Protein AF-A0A2A4VSR9-F1 (afdb_monomer_lite)

Foldseek 3Di:
DDDPPPVVVVPQADPDADDDKDKDKDKDFDDPPPDPDDPDDDDDPPDDFPDPPFDPVTIWIKIWMAYPVRGIHIDTDNTDDPDPDPPPPD

Secondary structure (DSSP, 8-state):
-PPPTTHHHHH---S---SSEEEEEEEEEP--TT-SS-SSPPPPTTPPPSS-TT-TTTEEEEEEEEETT--EEEEE-S---SS-------

Radius of gyration: 16.49 Å; chains: 1; bounding box: 44×40×38 Å

Sequence (90 aa):
MAAPFFQLPATMKATLLEGIVEADETLFARSEKRSRTLERKPRKRGMKAKKRGRSKEDWVPVLTVRDRGKHTYEAIIPSVSTEIKNCKVK

Structure (mmCIF, N/CA/C/O backbone):
data_AF-A0A2A4VSR9-F1
#
_entry.id   AF-A0A2A4VSR9-F1
#
loop_
_atom_site.group_PDB
_atom_site.id
_atom_site.type_symbol
_atom_site.label_atom_id
_atom_site.label_alt_id
_atom_site.label_comp_id
_atom_site.label_asym_id
_atom_site.label_entity_id
_atom_site.label_seq_id
_atom_site.pdbx_PDB_ins_code
_atom_site.Cartn_x
_atom_site.Cartn_y
_atom_site.Cartn_z
_atom_site.occupancy
_atom_site.B_iso_or_equiv
_atom_site.auth_seq_id
_atom_site.auth_comp_id
_atom_site.auth_asym_id
_atom_site.auth_atom_id
_atom_site.pdbx_PDB_model_num
ATOM 1 N N . MET A 1 1 ? 4.165 -29.608 9.219 1.00 52.66 1 MET A N 1
ATOM 2 C CA . MET A 1 1 ? 4.614 -28.942 7.974 1.00 52.66 1 MET A CA 1
ATOM 3 C C . MET A 1 1 ? 4.817 -27.466 8.283 1.00 52.66 1 MET A C 1
ATOM 5 O O . MET A 1 1 ? 3.877 -26.844 8.753 1.00 52.66 1 MET A O 1
ATOM 9 N N . ALA A 1 2 ? 6.028 -26.925 8.126 1.00 57.53 2 ALA A N 1
ATOM 10 C CA . ALA A 1 2 ? 6.297 -25.512 8.400 1.00 57.53 2 ALA A CA 1
ATOM 11 C C . ALA A 1 2 ? 5.764 -24.643 7.251 1.00 57.53 2 ALA A C 1
ATOM 13 O O . ALA A 1 2 ? 6.086 -24.897 6.090 1.00 57.53 2 ALA A O 1
ATOM 14 N N . ALA A 1 3 ? 4.946 -23.636 7.558 1.00 61.81 3 ALA A N 1
ATOM 15 C CA . ALA A 1 3 ? 4.548 -22.647 6.565 1.00 61.81 3 ALA A CA 1
ATOM 16 C C . ALA A 1 3 ? 5.778 -21.803 6.170 1.00 61.81 3 ALA A C 1
ATOM 18 O O . ALA A 1 3 ? 6.551 -21.412 7.049 1.00 61.81 3 ALA A O 1
ATOM 19 N N . PRO A 1 4 ? 5.997 -21.511 4.876 1.00 74.19 4 PRO A N 1
ATOM 20 C CA . PRO A 1 4 ? 7.088 -20.637 4.465 1.00 74.19 4 PRO A CA 1
ATOM 21 C C . PRO A 1 4 ? 6.900 -19.240 5.076 1.00 74.19 4 PRO A C 1
ATOM 23 O O . PRO A 1 4 ? 5.780 -18.740 5.161 1.00 74.19 4 PRO A O 1
ATOM 26 N N . PHE A 1 5 ? 8.007 -18.602 5.471 1.00 75.56 5 PHE A N 1
ATOM 27 C CA . PHE A 1 5 ? 8.056 -17.341 6.233 1.00 75.56 5 PHE A CA 1
ATOM 28 C C . PHE A 1 5 ? 7.097 -16.240 5.739 1.00 75.56 5 PHE A C 1
ATOM 30 O O . PHE A 1 5 ? 6.520 -15.516 6.541 1.00 75.56 5 PHE A O 1
ATOM 37 N N . PHE A 1 6 ? 6.885 -16.130 4.424 1.00 76.75 6 PHE A N 1
ATOM 38 C CA . PHE A 1 6 ? 6.030 -15.098 3.827 1.00 76.75 6 PHE A CA 1
ATOM 39 C C . PHE A 1 6 ? 4.533 -15.423 3.816 1.00 76.75 6 PHE A C 1
ATOM 41 O O . PHE A 1 6 ? 3.723 -14.537 3.559 1.00 76.75 6 PHE A O 1
ATOM 48 N N . GLN A 1 7 ? 4.143 -16.670 4.066 1.00 81.50 7 GLN A N 1
ATOM 49 C CA . GLN A 1 7 ? 2.755 -17.098 3.906 1.00 81.50 7 GLN A CA 1
ATOM 50 C C . GLN A 1 7 ? 1.893 -16.727 5.113 1.00 81.50 7 GLN A C 1
ATOM 52 O O . GLN A 1 7 ? 0.768 -16.277 4.928 1.00 81.50 7 GLN A O 1
ATOM 57 N N . LEU A 1 8 ? 2.448 -16.821 6.325 1.00 8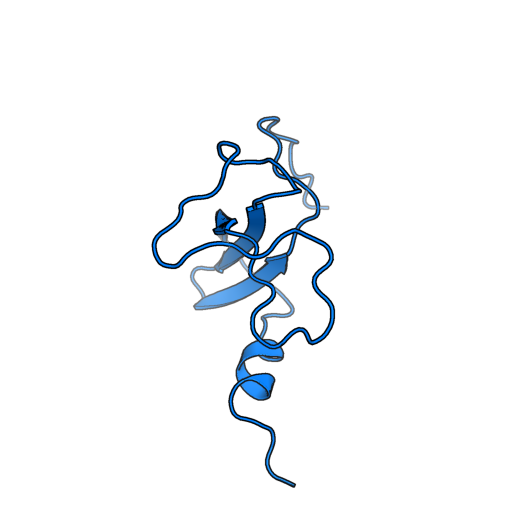3.88 8 LEU A N 1
ATOM 58 C CA . LEU A 1 8 ? 1.784 -16.371 7.551 1.00 83.88 8 LEU A CA 1
ATOM 59 C C . LEU A 1 8 ? 1.383 -14.885 7.491 1.00 83.88 8 LEU A C 1
ATOM 61 O O . LEU A 1 8 ? 0.184 -14.611 7.576 1.00 83.88 8 LEU A O 1
ATOM 65 N N . PRO A 1 9 ? 2.303 -13.923 7.262 1.00 84.75 9 PRO A N 1
ATOM 66 C CA . PRO A 1 9 ? 1.925 -12.513 7.200 1.00 84.75 9 PRO A CA 1
ATOM 67 C C . PRO A 1 9 ? 0.963 -12.215 6.043 1.00 84.75 9 PRO A C 1
ATOM 69 O O . PRO A 1 9 ? 0.066 -11.401 6.209 1.00 84.75 9 PRO A O 1
ATOM 72 N N . ALA A 1 10 ? 1.072 -12.919 4.909 1.00 83.31 10 ALA A N 1
ATOM 73 C CA . ALA A 1 10 ? 0.147 -12.743 3.786 1.00 83.31 10 ALA A CA 1
ATOM 74 C C . ALA A 1 10 ? -1.307 -13.136 4.122 1.00 83.31 10 ALA A C 1
ATOM 76 O O . ALA A 1 10 ? -2.240 -12.610 3.514 1.00 83.31 10 ALA A O 1
ATOM 77 N N . THR A 1 11 ? -1.502 -14.054 5.075 1.00 85.62 11 THR A N 1
ATOM 78 C CA . THR A 1 11 ? -2.829 -14.482 5.551 1.00 85.62 11 THR A CA 1
ATOM 79 C C . THR A 1 11 ? -3.347 -13.686 6.750 1.00 85.62 11 THR A C 1
ATOM 81 O O . THR A 1 11 ? -4.547 -13.694 7.008 1.00 85.62 11 THR A O 1
ATOM 84 N N . MET A 1 12 ? -2.473 -12.985 7.476 1.00 87.19 12 MET A N 1
ATOM 85 C CA . MET A 1 12 ? -2.837 -12.215 8.668 1.00 87.19 12 MET A CA 1
ATOM 86 C C . MET A 1 12 ? -3.389 -10.841 8.286 1.00 87.19 12 MET A C 1
ATOM 88 O O . MET A 1 12 ? -2.681 -9.837 8.319 1.00 87.19 12 MET A O 1
ATOM 92 N N . LYS A 1 13 ? -4.673 -10.800 7.933 1.00 91.44 13 LYS A N 1
ATOM 93 C CA . LYS A 1 13 ? -5.403 -9.561 7.640 1.00 91.44 13 LYS A CA 1
ATOM 94 C C . LYS A 1 13 ? -6.639 -9.468 8.517 1.00 91.44 13 LYS A C 1
ATOM 96 O O . LYS A 1 13 ? -7.273 -10.481 8.804 1.00 91.44 13 LYS A O 1
ATOM 101 N N . ALA A 1 14 ? -6.981 -8.254 8.929 1.00 92.31 14 ALA A N 1
ATOM 102 C CA . ALA A 1 14 ? -8.219 -8.007 9.649 1.00 92.31 14 ALA A CA 1
ATOM 103 C C . ALA A 1 14 ? -9.430 -8.316 8.757 1.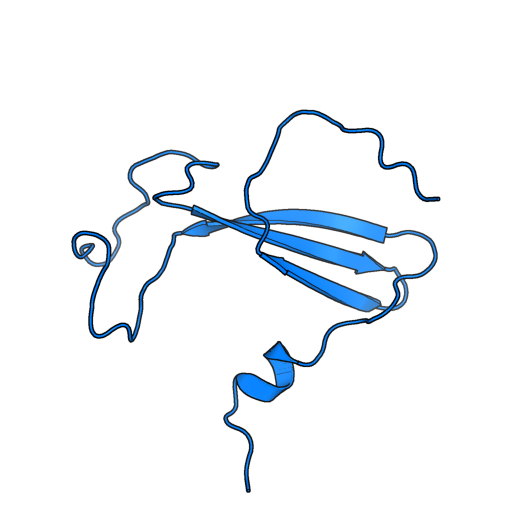00 92.31 14 ALA A C 1
ATOM 105 O O . ALA A 1 14 ? -9.452 -7.946 7.584 1.00 92.31 14 ALA A O 1
ATOM 106 N N . THR A 1 15 ? -10.433 -8.991 9.313 1.00 91.69 15 THR A N 1
ATOM 107 C CA . THR A 1 15 ? -11.711 -9.263 8.635 1.00 91.69 15 THR A CA 1
ATOM 108 C C . THR A 1 15 ? -12.703 -8.114 8.788 1.00 91.69 15 THR A C 1
ATOM 110 O O . THR A 1 15 ? -13.534 -7.912 7.907 1.00 91.69 15 THR A O 1
ATOM 113 N N . LEU A 1 16 ? -12.598 -7.355 9.881 1.00 92.19 16 LEU A N 1
ATOM 114 C CA . LEU A 1 16 ? -13.413 -6.187 10.190 1.00 92.19 16 LEU A CA 1
ATOM 115 C C . LEU A 1 16 ? -12.511 -5.051 10.689 1.00 92.19 16 LEU A C 1
ATOM 117 O O . LEU A 1 16 ? -11.488 -5.300 11.327 1.00 92.19 16 LEU A O 1
ATOM 121 N N . LEU A 1 17 ? -12.898 -3.817 10.377 1.00 92.62 17 LEU A N 1
ATOM 122 C CA . LEU A 1 17 ? -12.296 -2.593 10.896 1.00 92.62 17 LEU A CA 1
ATOM 123 C C . LEU A 1 17 ? -13.377 -1.820 11.647 1.00 92.62 17 LEU A C 1
ATOM 125 O O . LEU A 1 17 ? -14.514 -1.757 11.175 1.00 92.62 17 LEU A O 1
ATOM 129 N N . GLU A 1 18 ? -13.030 -1.225 12.783 1.00 91.56 18 GLU A N 1
ATOM 130 C CA . GLU A 1 18 ? -14.005 -0.559 13.650 1.00 91.56 18 GLU A CA 1
ATOM 131 C C . GLU A 1 18 ? -13.633 0.899 13.941 1.00 91.56 18 GLU A C 1
ATOM 133 O O . GLU A 1 18 ? -12.465 1.269 14.080 1.00 91.56 18 GLU A O 1
ATOM 138 N N . GLY A 1 19 ? -14.656 1.745 14.072 1.00 90.62 19 GLY A N 1
ATOM 139 C CA . GLY A 1 19 ? -14.492 3.153 14.420 1.00 90.62 19 GLY A CA 1
ATOM 140 C C . GLY A 1 19 ? -13.851 3.985 13.307 1.00 90.62 19 GLY A C 1
ATOM 141 O O . GLY A 1 19 ? -14.317 3.990 12.169 1.00 90.62 19 GLY A O 1
ATOM 142 N N . ILE A 1 20 ? -12.819 4.756 13.662 1.00 92.31 20 ILE A N 1
ATOM 143 C CA . ILE A 1 20 ? -12.120 5.653 12.733 1.00 92.31 20 ILE A CA 1
ATOM 144 C C . ILE A 1 20 ? -11.015 4.873 12.027 1.00 92.31 20 ILE A C 1
ATOM 146 O O . ILE A 1 20 ? -10.123 4.324 12.682 1.00 92.31 20 ILE A O 1
ATOM 150 N N . VAL A 1 21 ? -11.063 4.891 10.696 1.00 94.00 21 VAL A N 1
ATOM 151 C CA . VAL A 1 21 ? -10.098 4.231 9.818 1.00 94.00 21 VAL A CA 1
ATOM 152 C C . VAL A 1 21 ? -9.293 5.255 9.023 1.00 94.00 21 VAL A C 1
ATOM 154 O O . VAL A 1 21 ? -9.834 6.249 8.541 1.00 94.00 21 VAL A O 1
ATOM 157 N N . GLU A 1 22 ? -8.003 4.990 8.867 1.00 92.69 22 GLU A N 1
ATOM 158 C CA . GLU A 1 22 ? -7.114 5.677 7.931 1.00 92.69 22 GLU A CA 1
ATOM 159 C C . GLU A 1 22 ? -6.881 4.753 6.735 1.00 92.69 22 GLU A C 1
ATOM 161 O O . GLU A 1 22 ? -6.646 3.554 6.907 1.00 92.69 22 GLU A O 1
ATOM 166 N N . ALA A 1 23 ? -6.991 5.296 5.523 1.00 92.19 23 ALA A N 1
ATOM 167 C CA . ALA A 1 23 ? -6.850 4.548 4.282 1.00 92.19 23 ALA A CA 1
ATOM 168 C C . ALA A 1 23 ? -5.888 5.279 3.346 1.00 92.19 23 ALA A C 1
ATOM 170 O O . ALA A 1 23 ? -6.179 6.391 2.909 1.00 92.19 23 ALA A O 1
ATOM 171 N N . ASP A 1 24 ? -4.782 4.621 3.010 1.00 92.06 24 ASP A N 1
ATOM 172 C CA . ASP A 1 24 ? -3.752 5.155 2.128 1.00 92.06 24 ASP A CA 1
ATOM 173 C C . ASP A 1 24 ? -3.555 4.259 0.906 1.00 92.06 24 ASP A C 1
ATOM 175 O O . ASP A 1 24 ? -3.496 3.029 0.989 1.00 92.06 24 ASP A O 1
ATOM 179 N N . GLU A 1 25 ? -3.383 4.893 -0.249 1.00 90.62 25 GLU A N 1
ATOM 180 C CA . GLU A 1 25 ? -3.051 4.225 -1.502 1.00 90.62 25 GLU A CA 1
ATOM 181 C C . GLU A 1 25 ? -1.552 4.369 -1.778 1.00 90.62 25 GLU A C 1
ATOM 183 O O . GLU A 1 25 ? -1.053 5.442 -2.123 1.00 90.62 25 GLU A O 1
ATOM 188 N N . THR A 1 26 ? -0.813 3.268 -1.673 1.00 92.44 26 THR A N 1
ATOM 189 C CA . THR A 1 26 ? 0.625 3.240 -1.959 1.00 92.44 26 THR A CA 1
ATOM 190 C C . THR A 1 26 ? 0.893 2.600 -3.317 1.00 92.44 26 THR A C 1
ATOM 192 O O . THR A 1 26 ? 0.463 1.484 -3.602 1.00 92.44 26 THR A O 1
ATOM 195 N N . LEU A 1 27 ? 1.646 3.289 -4.177 1.00 91.69 27 LEU A N 1
ATOM 196 C CA . LEU A 1 27 ? 2.037 2.786 -5.496 1.00 91.69 27 LEU A CA 1
ATOM 197 C C . LEU A 1 27 ? 3.438 2.168 -5.441 1.00 91.69 27 LEU A C 1
ATOM 199 O O . LEU A 1 27 ? 4.439 2.879 -5.345 1.00 91.69 27 LEU A O 1
ATOM 203 N N . PHE A 1 28 ? 3.523 0.846 -5.587 1.00 91.38 28 PHE A N 1
ATOM 204 C CA . PHE A 1 28 ? 4.795 0.131 -5.688 1.00 91.38 28 PHE A CA 1
ATOM 205 C C . PHE A 1 28 ? 5.194 -0.087 -7.142 1.00 91.38 28 PHE A C 1
ATOM 207 O O . PHE A 1 28 ? 4.356 -0.369 -7.995 1.00 91.38 28 PHE A O 1
ATOM 214 N N . ALA A 1 29 ? 6.489 -0.023 -7.447 1.00 90.50 29 ALA A N 1
ATOM 215 C CA . ALA A 1 29 ? 6.963 -0.385 -8.777 1.00 90.50 29 ALA A CA 1
ATOM 216 C C . ALA A 1 29 ? 6.749 -1.889 -9.027 1.00 90.50 29 ALA A C 1
ATOM 218 O O . ALA A 1 29 ? 7.265 -2.729 -8.285 1.00 90.50 29 ALA A O 1
ATOM 219 N N . ARG A 1 30 ? 6.044 -2.237 -10.111 1.00 89.12 30 ARG A N 1
ATOM 220 C CA . ARG A 1 30 ? 5.728 -3.622 -10.490 1.00 89.12 30 ARG A CA 1
ATOM 221 C C . ARG A 1 30 ? 6.995 -4.470 -10.566 1.00 89.12 30 ARG A C 1
ATOM 223 O O . ARG A 1 30 ? 7.890 -4.227 -11.389 1.00 89.12 30 ARG A O 1
ATOM 230 N N . SER A 1 31 ? 7.054 -5.493 -9.726 1.00 86.94 31 SER A N 1
ATOM 231 C CA . SER A 1 31 ? 8.183 -6.406 -9.601 1.00 86.94 31 SER A CA 1
ATOM 232 C C . SER A 1 31 ? 7.741 -7.821 -9.959 1.00 86.94 31 SER A C 1
ATOM 234 O O . SER A 1 31 ? 6.832 -8.352 -9.343 1.00 86.94 31 SER A O 1
ATOM 236 N N . GLU A 1 32 ? 8.427 -8.442 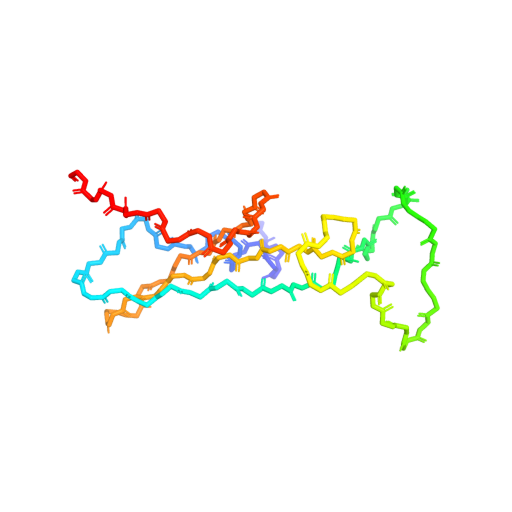-10.917 1.00 89.31 32 GLU A N 1
ATOM 237 C CA . GLU A 1 32 ? 8.252 -9.857 -11.296 1.00 89.31 32 GLU A CA 1
ATOM 238 C C . GLU A 1 32 ? 9.460 -10.685 -10.836 1.00 89.31 32 GLU A C 1
ATOM 240 O O . GLU A 1 32 ? 9.928 -11.602 -11.510 1.00 89.31 32 GLU A O 1
ATOM 245 N N . LYS A 1 33 ? 10.032 -10.315 -9.684 1.00 84.88 33 LYS A N 1
ATOM 246 C CA . LYS A 1 33 ? 11.110 -11.093 -9.067 1.00 84.88 33 LYS A CA 1
ATOM 247 C C . LYS A 1 33 ? 10.646 -12.538 -8.896 1.00 84.88 33 LYS A C 1
ATOM 249 O O . LYS A 1 33 ? 9.525 -12.774 -8.460 1.00 84.88 33 LYS A O 1
ATOM 254 N N . ARG A 1 34 ? 11.541 -13.482 -9.198 1.00 84.81 34 ARG A N 1
ATOM 255 C CA . ARG A 1 34 ? 11.297 -14.933 -9.137 1.00 84.81 34 ARG A CA 1
ATOM 256 C C . ARG A 1 34 ? 10.303 -15.469 -10.184 1.00 84.81 34 ARG A C 1
ATOM 258 O O . ARG A 1 34 ? 10.078 -16.675 -10.203 1.00 84.81 34 ARG A O 1
ATOM 265 N N . SER A 1 35 ? 9.771 -14.640 -11.089 1.00 87.69 35 SER A N 1
ATOM 266 C CA . SER A 1 35 ? 9.052 -15.161 -12.256 1.00 87.69 35 SER A CA 1
ATOM 267 C C . SER A 1 35 ? 10.031 -15.783 -13.254 1.00 87.69 35 SER A C 1
ATOM 269 O O . SER A 1 35 ? 11.073 -15.197 -13.550 1.00 87.69 35 SER A O 1
ATOM 271 N N . ARG A 1 36 ? 9.699 -16.967 -13.782 1.00 90.38 36 ARG A N 1
ATOM 272 C CA . ARG A 1 36 ? 10.466 -17.624 -14.860 1.00 90.38 36 ARG A CA 1
ATOM 273 C C . ARG A 1 36 ? 10.104 -17.068 -16.240 1.00 90.38 36 ARG A C 1
ATOM 275 O O . ARG A 1 36 ? 10.929 -17.121 -17.145 1.00 90.38 36 ARG A O 1
ATOM 282 N N . THR A 1 37 ? 8.909 -16.493 -16.362 1.00 92.25 37 THR A N 1
ATOM 283 C CA . THR A 1 37 ? 8.383 -15.887 -17.588 1.00 92.25 37 THR A CA 1
ATOM 284 C C . THR A 1 37 ? 7.999 -14.450 -17.275 1.00 92.25 37 THR A C 1
ATOM 286 O O . THR A 1 37 ? 7.117 -14.204 -16.454 1.00 92.25 37 THR A O 1
ATOM 289 N N . LEU A 1 38 ? 8.697 -13.489 -17.876 1.00 89.69 38 LEU A N 1
ATOM 290 C CA . LEU A 1 38 ? 8.396 -12.076 -17.672 1.00 89.69 38 LEU A CA 1
ATOM 291 C C . LEU A 1 38 ? 7.371 -11.618 -18.708 1.00 89.69 38 LEU A C 1
ATOM 293 O O . LEU A 1 38 ? 7.596 -11.781 -19.905 1.00 89.69 38 LEU A O 1
ATOM 297 N N . GLU A 1 39 ? 6.283 -10.993 -18.260 1.00 89.12 39 GLU A N 1
ATOM 298 C CA . GLU A 1 39 ? 5.281 -10.393 -19.162 1.00 89.12 39 GLU A CA 1
ATOM 299 C C . GLU A 1 39 ? 5.807 -9.108 -19.816 1.00 89.12 39 GLU A C 1
ATOM 301 O O . GLU A 1 39 ? 5.307 -8.637 -20.837 1.00 89.12 39 GLU A O 1
ATOM 306 N N . ARG A 1 40 ? 6.847 -8.522 -19.220 1.00 86.19 40 ARG A N 1
ATOM 307 C CA . ARG A 1 40 ? 7.500 -7.295 -19.673 1.00 86.19 40 ARG A CA 1
ATOM 308 C C . ARG A 1 40 ? 8.992 -7.503 -19.898 1.00 86.19 40 ARG A C 1
ATOM 310 O O . ARG A 1 40 ? 9.613 -8.414 -19.359 1.00 86.19 40 ARG A O 1
ATOM 317 N N . LYS A 1 41 ? 9.621 -6.561 -20.606 1.00 85.75 41 LYS A N 1
ATOM 318 C CA . LYS A 1 41 ? 11.084 -6.556 -20.770 1.00 85.75 41 LYS A CA 1
ATOM 319 C C . LYS A 1 41 ? 11.807 -6.470 -19.403 1.00 85.75 41 LYS A C 1
ATOM 321 O O . LYS A 1 41 ? 11.338 -5.745 -18.509 1.00 85.75 41 LYS A O 1
ATOM 326 N N . PRO A 1 42 ? 12.957 -7.153 -19.230 1.00 86.88 42 PRO A N 1
ATOM 327 C CA . PRO A 1 42 ? 13.800 -7.023 -18.041 1.00 86.88 42 PRO A CA 1
ATOM 328 C C . PRO A 1 42 ? 14.202 -5.565 -17.760 1.00 86.88 42 PRO A C 1
ATOM 330 O O . PRO A 1 42 ? 14.464 -4.791 -18.682 1.00 86.88 42 PRO A O 1
ATOM 333 N N . ARG A 1 43 ? 14.268 -5.179 -16.478 1.00 85.75 43 ARG A N 1
ATOM 334 C CA . ARG A 1 43 ? 14.767 -3.858 -16.044 1.00 85.75 43 ARG A CA 1
ATOM 335 C C . ARG A 1 43 ? 16.220 -3.991 -15.581 1.00 85.75 43 ARG A C 1
ATOM 337 O O . ARG A 1 43 ? 16.555 -4.966 -14.913 1.00 85.75 43 ARG A O 1
ATOM 344 N N . LYS A 1 44 ? 17.063 -2.998 -15.887 1.00 86.56 44 LYS A N 1
ATOM 345 C CA . LYS A 1 44 ? 18.416 -2.898 -15.309 1.00 86.56 44 LYS A CA 1
ATOM 346 C C . LYS A 1 44 ? 18.333 -2.550 -13.812 1.00 86.56 44 LYS A C 1
ATOM 348 O O . LYS A 1 44 ? 17.343 -1.969 -13.358 1.00 86.56 44 LYS A O 1
ATOM 353 N N . ARG A 1 45 ? 19.364 -2.899 -13.036 1.00 87.00 45 ARG A N 1
ATOM 354 C CA . ARG A 1 45 ? 19.459 -2.552 -11.605 1.00 87.00 45 ARG A CA 1
ATOM 355 C C . ARG A 1 45 ? 19.428 -1.028 -11.423 1.00 87.00 45 ARG A C 1
ATOM 357 O O . ARG A 1 45 ? 20.021 -0.312 -12.218 1.00 87.00 45 ARG A O 1
ATOM 364 N N . GLY A 1 46 ? 18.735 -0.541 -10.390 1.00 86.19 46 GLY A N 1
ATOM 365 C CA . GLY A 1 46 ? 18.643 0.895 -10.076 1.00 86.19 46 GLY A CA 1
ATOM 366 C C . GLY A 1 46 ? 17.715 1.708 -10.988 1.00 86.19 46 GLY A C 1
ATOM 367 O O . GLY A 1 46 ? 17.564 2.910 -10.788 1.00 86.19 46 GLY A O 1
ATOM 368 N N . MET A 1 47 ? 17.067 1.075 -11.969 1.00 85.56 47 MET A N 1
ATOM 369 C CA . MET A 1 47 ? 16.126 1.759 -12.853 1.00 85.56 47 MET A CA 1
ATOM 370 C C . MET A 1 47 ? 14.823 2.113 -12.134 1.00 85.56 47 MET A C 1
ATOM 372 O O . MET A 1 47 ? 14.276 1.311 -11.373 1.00 85.56 47 MET A O 1
ATOM 376 N N . LYS A 1 48 ? 14.291 3.294 -12.451 1.00 85.12 48 LYS A N 1
ATOM 377 C CA . LYS A 1 48 ? 12.960 3.747 -12.031 1.00 85.12 48 LYS A CA 1
ATOM 378 C C . LYS A 1 48 ? 11.880 3.233 -12.995 1.00 85.12 48 LYS A C 1
ATOM 380 O O . LYS A 1 48 ? 12.182 2.772 -14.098 1.00 85.12 48 LYS A O 1
ATOM 385 N N . ALA A 1 49 ? 10.620 3.298 -12.568 1.00 85.06 49 ALA A N 1
ATOM 386 C CA . ALA A 1 49 ? 9.469 3.112 -13.452 1.00 85.06 49 ALA A CA 1
ATOM 387 C C . ALA A 1 49 ? 9.538 4.087 -14.641 1.00 85.06 49 ALA A C 1
ATOM 389 O O . ALA A 1 49 ? 10.009 5.214 -14.477 1.00 85.06 49 ALA A O 1
ATOM 390 N N . LYS A 1 50 ? 9.091 3.661 -15.830 1.00 84.88 50 LYS A N 1
ATOM 391 C CA . LYS A 1 50 ? 9.125 4.517 -17.026 1.00 84.88 50 LYS A CA 1
ATOM 392 C C . LYS A 1 50 ? 8.018 5.560 -16.973 1.00 84.88 50 LYS A C 1
ATOM 394 O O . LYS A 1 50 ? 8.250 6.722 -17.288 1.00 84.88 50 LYS A O 1
ATOM 399 N N . LYS A 1 51 ? 6.817 5.137 -16.585 1.00 85.38 51 LYS A N 1
ATOM 400 C CA . LYS A 1 51 ? 5.652 6.008 -16.431 1.00 85.38 51 LYS A CA 1
ATOM 401 C C . LYS A 1 51 ? 5.557 6.514 -14.995 1.00 85.38 51 LYS A C 1
ATOM 403 O O . LYS A 1 51 ? 5.888 5.799 -14.048 1.00 85.38 51 LYS A O 1
ATOM 408 N N . ARG A 1 52 ? 5.081 7.748 -14.823 1.00 81.25 52 ARG A N 1
ATOM 409 C CA . ARG A 1 52 ? 4.767 8.315 -13.503 1.00 81.25 52 ARG A CA 1
ATOM 410 C C . ARG A 1 52 ? 3.535 7.612 -12.909 1.00 81.25 52 ARG A C 1
ATOM 412 O O . ARG A 1 52 ? 2.815 6.922 -13.628 1.00 81.25 52 ARG A O 1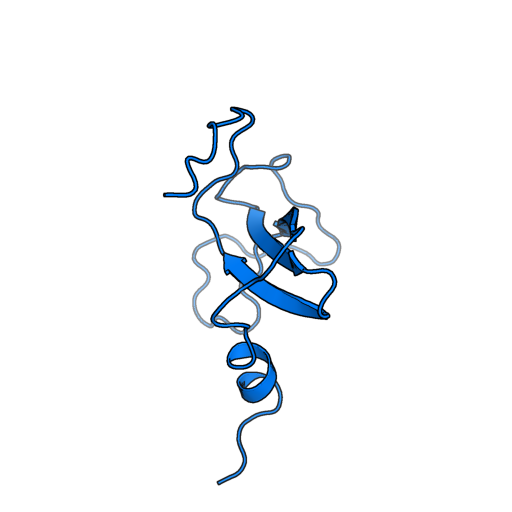
ATOM 419 N N . GLY A 1 53 ? 3.356 7.739 -11.593 1.00 76.12 53 GLY A N 1
ATOM 420 C CA . GLY A 1 53 ? 2.361 7.020 -10.792 1.00 76.12 53 GLY A CA 1
ATOM 421 C C . GLY A 1 53 ? 0.969 6.901 -11.428 1.00 76.12 53 GLY A C 1
ATOM 422 O O . GLY A 1 53 ? 0.524 7.806 -12.128 1.00 76.12 53 GLY A O 1
ATOM 423 N N . ARG A 1 54 ? 0.299 5.776 -11.124 1.00 81.19 54 ARG A N 1
ATOM 424 C CA . ARG A 1 54 ? -1.024 5.296 -11.600 1.00 81.19 54 ARG A CA 1
ATOM 425 C C . ARG A 1 54 ? -1.048 4.476 -12.894 1.00 81.19 54 ARG A C 1
ATOM 427 O O . ARG A 1 54 ? -2.056 3.833 -13.169 1.00 81.19 54 ARG A O 1
ATOM 434 N N . SER A 1 55 ? 0.041 4.422 -13.662 1.00 86.06 55 SER A N 1
ATOM 435 C CA . SER A 1 55 ? 0.140 3.472 -14.782 1.00 86.06 55 SER A CA 1
ATOM 436 C C . SER A 1 55 ? 0.125 2.024 -14.276 1.00 86.06 55 SER A C 1
ATOM 438 O O . SER A 1 55 ? 0.992 1.639 -13.494 1.00 86.06 55 SER A O 1
ATOM 440 N N . LYS A 1 56 ? -0.810 1.209 -14.780 1.00 83.94 56 LYS A N 1
ATOM 441 C CA . LYS A 1 56 ? -0.916 -0.224 -14.442 1.00 83.94 56 LYS A CA 1
ATOM 442 C C . LYS A 1 56 ? 0.261 -1.054 -14.960 1.00 83.94 56 LYS A C 1
ATOM 444 O O . LYS A 1 56 ? 0.520 -2.150 -14.472 1.00 83.94 56 LYS A O 1
ATOM 449 N N . GLU A 1 57 ? 0.979 -0.548 -15.963 1.00 87.06 57 GLU A N 1
ATOM 450 C CA . GLU A 1 57 ? 2.124 -1.260 -16.535 1.00 87.06 57 GLU A CA 1
ATOM 451 C C . GLU A 1 57 ? 3.321 -1.255 -15.581 1.00 87.06 57 GLU A C 1
ATOM 453 O O . GLU A 1 57 ? 4.008 -2.266 -15.424 1.00 87.06 57 GLU A O 1
ATOM 458 N N . ASP A 1 58 ? 3.582 -0.111 -14.947 1.00 89.12 58 ASP A N 1
ATOM 459 C CA . ASP A 1 58 ? 4.769 0.076 -14.120 1.00 89.12 58 ASP A CA 1
ATOM 460 C C . ASP A 1 58 ? 4.490 0.068 -12.618 1.00 89.12 58 ASP A C 1
ATOM 462 O O . ASP A 1 58 ? 5.437 -0.158 -11.857 1.00 89.12 58 ASP A O 1
ATOM 466 N N . TRP A 1 59 ? 3.238 0.268 -12.197 1.00 91.88 59 TRP A N 1
ATOM 467 C CA . TRP A 1 59 ? 2.852 0.420 -10.797 1.00 91.88 59 TRP A CA 1
ATOM 468 C C . TRP A 1 59 ? 1.775 -0.577 -10.375 1.00 91.88 59 TRP A C 1
ATOM 470 O O . TRP A 1 59 ? 0.835 -0.855 -11.114 1.00 91.88 59 TRP A O 1
ATOM 480 N N . VAL A 1 60 ? 1.908 -1.071 -9.148 1.00 92.50 60 VAL A N 1
ATOM 481 C CA . VAL A 1 60 ? 0.921 -1.889 -8.447 1.00 92.50 60 VAL A CA 1
ATOM 482 C C . VAL A 1 60 ? 0.398 -1.051 -7.283 1.00 92.50 60 VAL A C 1
ATOM 484 O O . VAL A 1 60 ? 1.177 -0.755 -6.370 1.00 92.50 60 VAL A O 1
ATOM 487 N N . PRO A 1 61 ? -0.869 -0.611 -7.319 1.00 93.56 61 PRO A N 1
ATOM 488 C CA . PRO A 1 61 ? -1.455 0.103 -6.203 1.00 93.56 61 PRO A CA 1
ATOM 489 C C . PRO A 1 61 ? -1.888 -0.868 -5.110 1.00 93.56 61 PRO A C 1
ATOM 491 O O . PRO A 1 61 ? -2.572 -1.860 -5.366 1.00 93.56 61 PRO A O 1
ATOM 494 N N . VAL A 1 62 ? -1.486 -0.553 -3.887 1.00 93.62 62 VAL A N 1
ATOM 495 C CA . VAL A 1 62 ? -1.858 -1.264 -2.670 1.00 93.62 62 VAL A CA 1
ATOM 496 C C . VAL A 1 62 ? -2.627 -0.291 -1.795 1.00 93.62 62 VAL A C 1
ATOM 498 O O . VAL A 1 62 ? -2.120 0.778 -1.461 1.00 93.62 62 VAL A O 1
ATOM 501 N N . LEU A 1 63 ? -3.853 -0.665 -1.459 1.00 93.56 63 LEU A N 1
ATOM 502 C CA . LEU A 1 63 ? -4.656 -0.002 -0.451 1.00 93.56 63 LEU A CA 1
ATOM 503 C C . LEU A 1 63 ? -4.283 -0.592 0.904 1.00 93.56 63 LEU A C 1
ATOM 505 O O . LEU A 1 63 ? -4.430 -1.801 1.105 1.00 93.56 63 LEU A O 1
ATOM 509 N N . THR A 1 64 ? -3.846 0.263 1.816 1.00 94.31 64 THR A N 1
ATOM 510 C CA . THR A 1 64 ? -3.632 -0.085 3.218 1.00 94.31 64 THR A CA 1
ATOM 511 C C . THR A 1 64 ? -4.667 0.655 4.040 1.00 94.31 64 THR A C 1
ATOM 513 O O . THR A 1 64 ? -4.762 1.877 3.955 1.00 94.31 64 THR A O 1
ATOM 516 N N . VAL A 1 65 ? -5.439 -0.083 4.830 1.00 95.31 65 VAL A N 1
ATOM 517 C CA . VAL A 1 65 ? -6.437 0.477 5.739 1.00 95.31 65 VAL A CA 1
ATOM 518 C C . VAL A 1 65 ? -6.119 0.029 7.153 1.00 95.31 65 VAL A C 1
ATOM 520 O O . VAL A 1 65 ? -5.880 -1.157 7.400 1.00 95.31 65 VAL A O 1
ATOM 523 N N . ARG A 1 66 ? -6.110 0.973 8.088 1.00 95.31 66 ARG A N 1
ATOM 524 C CA . ARG A 1 66 ? -5.799 0.712 9.490 1.00 95.31 66 ARG A CA 1
ATOM 525 C C . ARG A 1 66 ? -6.757 1.462 10.401 1.00 95.31 66 ARG A C 1
ATOM 527 O O . ARG A 1 66 ? -7.044 2.631 10.169 1.00 95.31 66 ARG A O 1
ATOM 534 N N . ASP A 1 67 ? -7.232 0.791 11.443 1.00 95.00 67 ASP A N 1
ATOM 535 C CA . ASP A 1 67 ? -8.030 1.422 12.494 1.00 95.00 67 ASP A CA 1
ATOM 536 C C . ASP A 1 67 ? -7.181 1.789 13.727 1.00 95.00 67 ASP A C 1
ATOM 538 O O . ASP A 1 67 ? -6.019 1.385 13.877 1.00 95.00 67 ASP A O 1
ATOM 542 N N . ARG A 1 68 ? -7.769 2.553 14.656 1.00 93.62 68 ARG A N 1
ATOM 543 C CA . ARG A 1 68 ? -7.124 2.886 15.944 1.00 93.62 68 ARG A CA 1
ATOM 544 C C . ARG A 1 68 ? -6.941 1.673 16.862 1.00 93.62 68 ARG A C 1
ATOM 546 O O . ARG A 1 68 ? -6.056 1.693 17.718 1.00 93.62 68 ARG A O 1
ATOM 553 N N . GLY A 1 69 ? -7.730 0.618 16.654 1.00 92.25 69 GLY A N 1
ATOM 554 C CA . GLY A 1 69 ? -7.597 -0.691 17.299 1.00 92.25 69 GLY A CA 1
ATOM 555 C C . GLY A 1 69 ? -6.374 -1.490 16.834 1.00 92.25 69 GLY A C 1
ATOM 556 O O . GLY A 1 69 ? -6.101 -2.553 17.385 1.00 92.25 69 GLY A O 1
ATOM 557 N N . LYS A 1 70 ? -5.589 -0.955 15.885 1.00 90.12 70 LYS A N 1
ATOM 558 C CA . LYS A 1 70 ? -4.407 -1.580 15.269 1.00 90.12 70 LYS A CA 1
ATOM 559 C C . LYS A 1 70 ? -4.738 -2.769 14.366 1.00 90.12 70 LYS A C 1
ATOM 561 O O . LYS A 1 70 ? -3.811 -3.470 13.947 1.00 90.12 70 LYS A O 1
ATOM 566 N N . HIS A 1 71 ? -5.998 -2.960 13.995 1.00 94.44 71 HIS A N 1
ATOM 567 C CA . HIS A 1 71 ? -6.371 -3.886 12.938 1.00 94.44 71 HIS A CA 1
ATOM 568 C C . HIS A 1 71 ? -5.936 -3.308 11.594 1.00 94.44 71 HIS A C 1
ATOM 570 O O . HIS A 1 71 ? -6.014 -2.104 11.353 1.00 94.44 71 HIS A O 1
ATOM 576 N N . THR A 1 72 ? -5.389 -4.156 10.727 1.00 94.56 72 THR A N 1
ATOM 577 C CA . THR A 1 72 ? -4.874 -3.740 9.418 1.00 94.56 72 THR A CA 1
ATOM 578 C C . THR A 1 72 ? -5.425 -4.642 8.338 1.00 94.56 72 THR A C 1
ATOM 580 O O . THR A 1 72 ? -5.376 -5.869 8.446 1.00 94.56 72 THR A O 1
ATOM 583 N N . TYR A 1 73 ? -5.929 -4.010 7.291 1.00 94.44 73 TYR A N 1
ATOM 584 C CA . TYR A 1 73 ? -6.350 -4.651 6.065 1.00 94.44 73 TYR A CA 1
ATOM 585 C C . TYR A 1 73 ? -5.523 -4.099 4.909 1.00 94.44 73 TYR A C 1
ATOM 587 O O . TYR A 1 73 ? -5.273 -2.899 4.817 1.00 94.44 73 TYR A O 1
ATOM 595 N N . GLU A 1 74 ? -5.102 -4.978 4.009 1.00 94.00 74 GLU A N 1
ATOM 596 C CA . GLU A 1 74 ? -4.326 -4.597 2.835 1.00 94.00 74 GLU A CA 1
ATOM 597 C C . GLU A 1 74 ? -4.818 -5.349 1.598 1.00 94.00 74 GLU A C 1
ATOM 599 O O . GLU A 1 74 ? -5.047 -6.567 1.624 1.00 94.00 74 GLU A O 1
ATOM 604 N N . ALA A 1 75 ? -4.958 -4.632 0.487 1.00 93.12 75 ALA A N 1
ATOM 605 C CA . ALA A 1 75 ? -5.411 -5.199 -0.774 1.00 93.12 75 ALA A CA 1
ATOM 606 C C . ALA A 1 75 ? -4.725 -4.540 -1.968 1.00 93.12 75 ALA A C 1
ATOM 608 O O . ALA A 1 75 ? -4.519 -3.330 -2.005 1.00 93.12 75 ALA A O 1
ATOM 609 N N . ILE A 1 76 ? -4.416 -5.343 -2.984 1.00 93.31 76 ILE A N 1
ATOM 610 C CA . ILE A 1 76 ? -4.036 -4.815 -4.294 1.00 93.31 76 ILE A CA 1
ATOM 611 C C . ILE A 1 76 ? -5.320 -4.364 -4.987 1.00 93.31 76 ILE A C 1
ATOM 613 O O . ILE A 1 76 ? -6.251 -5.156 -5.138 1.00 93.31 76 ILE A O 1
ATOM 617 N N . ILE A 1 77 ? -5.365 -3.107 -5.418 1.00 92.31 77 ILE A N 1
ATOM 618 C CA . ILE A 1 77 ? -6.517 -2.538 -6.127 1.00 92.31 77 ILE A CA 1
ATOM 619 C C . ILE A 1 77 ? -6.228 -2.447 -7.634 1.00 92.31 77 ILE A C 1
ATOM 621 O O . ILE A 1 77 ? -5.071 -2.354 -8.043 1.00 92.31 77 ILE A O 1
ATOM 625 N N . PRO A 1 78 ? -7.250 -2.488 -8.508 1.00 89.12 78 PRO A N 1
ATOM 626 C CA . PRO A 1 78 ? -7.034 -2.518 -9.957 1.00 89.12 78 PRO A CA 1
ATOM 627 C C . PRO A 1 78 ? -6.587 -1.173 -10.548 1.00 89.12 78 PRO A C 1
ATOM 629 O O . PRO A 1 78 ? -6.009 -1.140 -11.638 1.00 89.12 78 PRO A O 1
ATOM 632 N N . SER A 1 79 ? -6.899 -0.057 -9.888 1.00 86.12 79 SER A N 1
ATOM 633 C CA . SER A 1 79 ? -6.553 1.300 -10.323 1.00 86.12 79 SER A CA 1
ATOM 634 C C . SER A 1 79 ? -6.740 2.300 -9.191 1.00 86.12 79 SER A C 1
ATOM 636 O O . SER A 1 79 ? -7.616 2.111 -8.357 1.00 86.12 79 SER A O 1
ATOM 638 N N . VAL A 1 80 ? -5.978 3.392 -9.244 1.00 86.06 80 VAL A N 1
ATOM 639 C CA . VAL A 1 80 ? -6.122 4.560 -8.364 1.00 86.06 80 VAL A CA 1
ATOM 640 C C . VAL A 1 80 ? -6.792 5.690 -9.140 1.00 86.06 80 VAL A C 1
ATOM 642 O O . VAL A 1 80 ? -6.309 6.057 -10.218 1.00 86.06 80 VAL A O 1
ATOM 645 N N . SER A 1 81 ? -7.878 6.248 -8.602 1.00 81.25 81 SER A N 1
ATOM 646 C CA . SER A 1 81 ? -8.590 7.398 -9.175 1.00 81.25 81 SER A CA 1
ATOM 647 C C . SER A 1 81 ? -8.470 8.624 -8.280 1.00 81.25 81 SER A C 1
ATOM 649 O O . SER A 1 81 ? -8.505 8.515 -7.066 1.00 81.25 81 SER A O 1
ATOM 651 N N . THR A 1 82 ? -8.387 9.809 -8.882 1.00 74.25 82 THR A N 1
ATOM 652 C CA . THR A 1 82 ? -8.456 11.094 -8.157 1.00 74.25 82 THR A CA 1
ATOM 653 C C . THR A 1 82 ? -9.864 11.476 -7.724 1.00 74.25 82 THR A C 1
ATOM 655 O O . THR A 1 82 ? -10.033 12.416 -6.956 1.00 74.25 82 THR A O 1
ATOM 658 N N . GLU A 1 83 ? -10.871 10.791 -8.252 1.00 73.75 83 GLU A N 1
ATOM 659 C CA . GLU A 1 83 ? -12.259 11.034 -7.899 1.00 73.75 83 GLU A CA 1
ATOM 660 C C . GLU A 1 83 ? -12.505 10.575 -6.464 1.00 73.75 83 GLU A C 1
ATOM 662 O O . GLU A 1 83 ? -12.372 9.390 -6.151 1.00 73.75 83 GLU A O 1
ATOM 667 N N . ILE A 1 84 ? -12.909 11.512 -5.606 1.00 60.41 84 ILE A N 1
ATOM 668 C CA . ILE A 1 84 ? -13.474 11.189 -4.300 1.00 60.41 84 ILE A CA 1
ATOM 669 C C . ILE A 1 84 ? -14.858 10.603 -4.571 1.00 60.41 84 ILE A C 1
ATOM 671 O O . ILE A 1 84 ? -15.849 11.318 -4.716 1.00 60.41 84 ILE A O 1
ATOM 675 N N . LYS A 1 85 ? -14.930 9.281 -4.705 1.00 56.28 85 LYS A N 1
ATOM 676 C CA . LYS A 1 85 ? -16.215 8.589 -4.699 1.00 56.28 85 LYS A CA 1
ATOM 677 C C . LYS A 1 85 ? -16.668 8.565 -3.253 1.00 56.28 85 LYS A C 1
ATOM 679 O O . LYS A 1 85 ? -16.005 7.948 -2.425 1.00 56.28 85 LYS A O 1
ATOM 684 N N . ASN A 1 86 ? -17.767 9.250 -2.945 1.00 53.09 86 ASN A N 1
ATOM 685 C CA . ASN A 1 86 ? -18.379 9.167 -1.625 1.00 53.09 86 ASN A CA 1
ATOM 686 C C . ASN A 1 86 ? -18.587 7.689 -1.284 1.00 53.09 86 ASN A C 1
ATOM 688 O O . ASN A 1 86 ? -19.412 7.007 -1.899 1.00 53.09 86 ASN A O 1
ATOM 692 N N . CYS A 1 87 ? -17.792 7.192 -0.338 1.00 50.91 87 CYS A N 1
ATOM 693 C CA . CYS A 1 87 ? -17.914 5.842 0.171 1.00 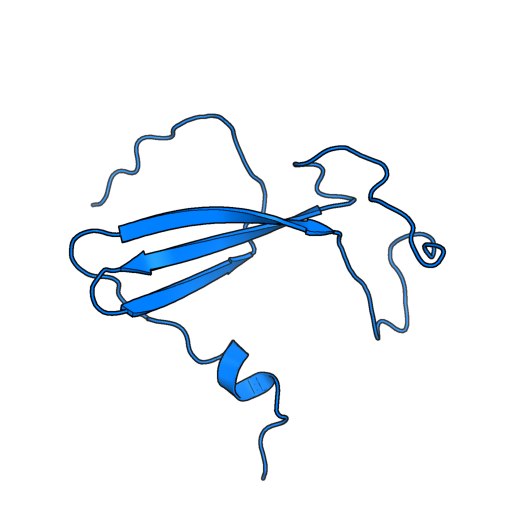50.91 87 CYS A CA 1
ATOM 694 C C . CYS A 1 87 ? -19.220 5.794 0.962 1.00 50.91 87 CYS A C 1
ATOM 696 O O . CYS A 1 87 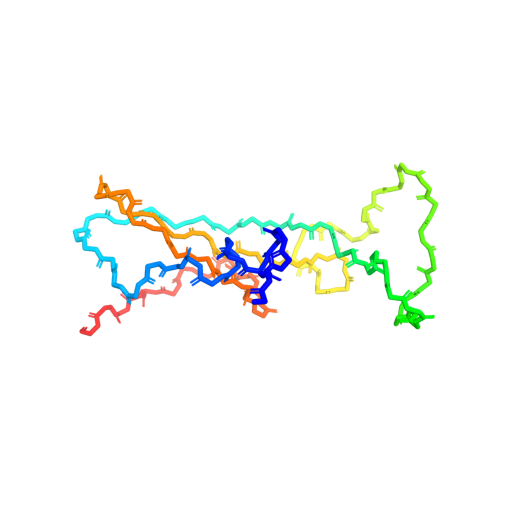? -19.287 6.257 2.100 1.00 50.91 87 CYS A O 1
ATOM 698 N N . LYS A 1 88 ? -20.294 5.303 0.337 1.00 44.84 88 LYS A N 1
ATOM 699 C CA . LYS A 1 88 ? -21.492 4.915 1.078 1.00 44.84 88 LYS A CA 1
ATOM 700 C C . LYS A 1 88 ? -21.129 3.671 1.875 1.00 44.84 88 LYS A C 1
ATOM 702 O O . LYS A 1 88 ? -21.204 2.561 1.353 1.00 44.84 88 LYS A O 1
ATOM 707 N N . VAL A 1 89 ? -20.720 3.883 3.119 1.00 52.16 89 VAL A N 1
ATOM 708 C CA . VAL A 1 89 ? -20.774 2.847 4.146 1.00 52.16 89 VAL A CA 1
ATOM 709 C C . VAL A 1 89 ? -22.264 2.547 4.320 1.00 52.16 89 VAL A C 1
ATOM 711 O O . VAL A 1 89 ? -23.019 3.421 4.744 1.00 52.16 89 VAL A O 1
ATOM 714 N N . LYS A 1 90 ? -22.706 1.395 3.810 1.00 38.28 90 LYS A N 1
ATOM 715 C CA . LYS A 1 90 ? -24.055 0.881 4.065 1.00 38.28 90 LYS A CA 1
ATOM 716 C C . LYS A 1 90 ? -24.109 0.282 5.457 1.00 38.28 90 LYS A C 1
ATOM 718 O O . LYS A 1 90 ? -23.102 -0.359 5.829 1.00 38.28 90 LYS A O 1
#

pLDDT: mean 84.33, std 12.43, range [38.28, 95.31]